Protein AF-A0A7R9JML2-F1 (afdb_monomer)

Nearest PDB structures (foldseek):
  7xge-assembly3_E  TM=3.127E-01  e=5.935E+00  synthetic construct

Sequence (160 aa):
MSLSDISKFLTTHNGRDKFVRTLCYSTRLISTLISSERYADSLNNISSELSSVRTTLRLFDDIPMLNYTLTYGFGKQEEDKVVRLLNVLMNAIDQTYYPIEHIAWAADHKLLTLDSNPWWVATSWCWVISLYLGLIKYVRTLAILQRHKSCLNVVDCDIR

InterPro domains:
  IPR008733 Peroxisomal biogenesis factor 11 [PF05648] (4-152)
  IPR026510 Peroxisomal membrane protein 11C, metazoa [PTHR20990] (2-151)

Solvent-accessible surface area (backbone atoms only — not comparable to full-atom values): 8539 Å² total; per-residue (Å²): 135,54,72,66,54,53,50,62,36,56,71,34,70,73,37,38,53,52,48,45,50,51,50,21,54,50,32,41,51,50,22,73,71,47,88,52,61,75,59,18,53,52,27,40,52,51,18,50,53,39,48,52,53,52,55,61,57,49,71,67,43,56,64,60,48,52,52,48,46,63,73,47,54,85,30,85,88,47,88,50,69,64,52,23,51,46,50,48,51,41,46,54,46,51,67,50,29,56,58,39,42,50,52,18,52,34,17,70,72,62,77,37,102,50,79,27,64,68,31,48,53,49,32,51,50,44,52,53,51,44,50,53,48,50,50,53,40,52,54,51,53,50,54,50,54,51,51,52,52,53,52,54,55,49,54,61,60,76,76,107

Organism: Timema californicum (NCBI:txid61474)

Structure (mmCIF, N/CA/C/O backbone):
data_AF-A0A7R9JML2-F1
#
_entry.id   AF-A0A7R9JML2-F1
#
loop_
_atom_site.group_PDB
_atom_site.id
_atom_site.type_symbol
_atom_site.label_atom_id
_atom_site.label_alt_id
_atom_site.label_comp_id
_atom_site.label_asym_id
_atom_site.label_entity_id
_atom_site.label_seq_id
_atom_site.pdbx_PDB_ins_code
_atom_site.Cartn_x
_atom_site.Cartn_y
_atom_site.Cartn_z
_atom_site.occupancy
_atom_site.B_iso_or_equiv
_atom_site.auth_seq_id
_atom_site.auth_comp_id
_atom_site.auth_asym_id
_atom_site.auth_atom_id
_atom_site.pdbx_PDB_model_num
ATOM 1 N N . MET A 1 1 ? 18.515 6.172 18.191 1.00 68.50 1 MET A N 1
ATOM 2 C CA . MET A 1 1 ? 17.458 7.069 17.683 1.00 68.50 1 MET A CA 1
ATOM 3 C C . MET A 1 1 ? 17.086 8.004 18.814 1.00 68.50 1 MET A C 1
ATOM 5 O O . MET A 1 1 ? 16.694 7.519 19.868 1.00 68.50 1 MET A O 1
ATOM 9 N N . SER A 1 2 ? 17.346 9.298 18.661 1.00 90.69 2 SER A N 1
ATOM 10 C CA . SER A 1 2 ? 17.104 10.286 19.716 1.00 90.69 2 SER A CA 1
ATOM 11 C C . SER A 1 2 ? 15.642 10.756 19.716 1.00 90.69 2 SER A C 1
ATOM 13 O O . SER A 1 2 ? 14.916 10.562 18.738 1.00 90.69 2 SER A O 1
ATOM 15 N N . LEU A 1 3 ? 15.189 11.384 20.806 1.00 89.81 3 LEU A N 1
ATOM 16 C CA . LEU A 1 3 ? 13.830 11.936 20.904 1.00 89.81 3 LEU A CA 1
ATOM 17 C C . LEU A 1 3 ? 13.545 12.970 19.798 1.00 89.81 3 LEU A C 1
ATOM 19 O O . LEU A 1 3 ? 12.436 13.033 19.268 1.00 89.81 3 LEU A O 1
ATOM 23 N N . SER A 1 4 ? 14.556 13.753 19.415 1.00 91.50 4 SER A N 1
ATOM 24 C CA . SER A 1 4 ? 14.441 14.729 18.332 1.00 91.50 4 SER A CA 1
ATOM 25 C C . SER A 1 4 ? 14.273 14.057 16.966 1.00 91.50 4 SER A C 1
ATOM 27 O O . SER A 1 4 ? 13.515 14.566 16.141 1.00 91.50 4 SER A O 1
ATOM 29 N N . ASP A 1 5 ? 14.891 12.895 16.741 1.00 90.94 5 ASP A N 1
ATOM 30 C CA . ASP A 1 5 ? 14.707 12.115 15.511 1.00 90.94 5 ASP A CA 1
ATOM 31 C C . ASP A 1 5 ? 13.285 11.551 15.409 1.00 90.94 5 ASP A C 1
ATOM 33 O O . ASP A 1 5 ? 12.668 11.623 14.348 1.00 90.94 5 ASP A O 1
ATOM 37 N N . ILE A 1 6 ? 12.736 11.039 16.518 1.00 89.69 6 ILE A N 1
ATOM 38 C CA . ILE A 1 6 ? 11.348 10.546 16.578 1.00 89.69 6 ILE A CA 1
ATOM 39 C C . ILE A 1 6 ? 10.370 11.686 16.294 1.00 89.69 6 ILE A C 1
ATOM 41 O O . ILE A 1 6 ? 9.453 11.525 15.491 1.00 89.69 6 ILE A O 1
ATOM 45 N N . SER A 1 7 ? 10.585 12.847 16.917 1.00 92.81 7 SER A N 1
ATOM 46 C CA . SER A 1 7 ? 9.757 14.032 16.693 1.00 92.81 7 SER A CA 1
ATOM 47 C C . SER A 1 7 ? 9.781 14.462 15.222 1.00 92.81 7 SER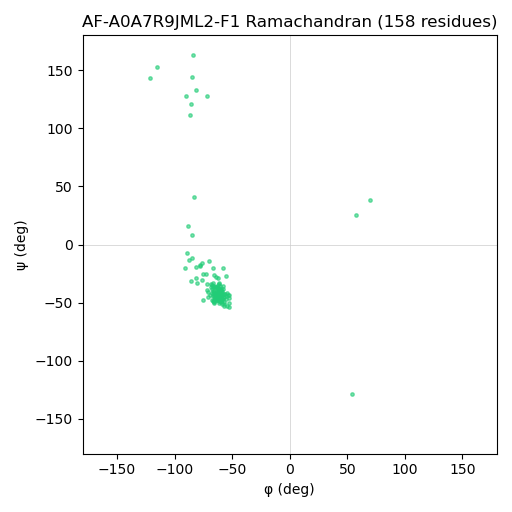 A C 1
ATOM 49 O O . SER A 1 7 ? 8.727 14.573 14.598 1.00 92.81 7 SER A O 1
ATOM 51 N N . LYS A 1 8 ? 10.973 14.585 14.618 1.00 92.81 8 LYS A N 1
ATOM 52 C CA . LYS A 1 8 ? 11.130 14.893 13.183 1.00 92.81 8 LYS A CA 1
ATOM 53 C C . LYS A 1 8 ? 10.498 13.842 12.273 1.00 92.81 8 LYS A C 1
ATOM 55 O O . LYS A 1 8 ? 9.982 14.176 11.215 1.00 92.81 8 LYS A O 1
ATOM 60 N N . PHE A 1 9 ? 10.540 12.570 12.649 1.00 91.62 9 PHE A N 1
ATOM 61 C CA . PHE A 1 9 ? 9.889 11.517 11.878 1.00 91.62 9 PHE A CA 1
ATOM 62 C C . PHE A 1 9 ? 8.364 11.669 11.927 1.00 91.62 9 PHE A C 1
ATOM 64 O O . PHE A 1 9 ? 7.709 11.674 10.884 1.00 91.62 9 PHE A O 1
ATOM 71 N N . LEU A 1 10 ? 7.805 11.872 13.122 1.00 91.06 10 LEU A N 1
ATOM 72 C CA . LEU A 1 10 ? 6.368 12.040 13.345 1.00 91.06 10 LEU A CA 1
ATOM 73 C C . LEU A 1 10 ? 5.803 13.359 12.807 1.00 91.06 10 LEU A C 1
ATOM 75 O O . LEU A 1 10 ? 4.586 13.482 12.697 1.00 91.06 10 LEU A O 1
ATOM 79 N N . THR A 1 11 ? 6.620 14.352 12.456 1.00 92.00 11 THR A N 1
ATOM 80 C CA . THR A 1 11 ? 6.125 15.541 11.742 1.00 92.00 11 THR A CA 1
ATOM 81 C C . THR A 1 11 ? 5.891 15.280 10.255 1.00 92.00 11 THR A C 1
ATOM 83 O O . THR A 1 11 ? 5.134 16.019 9.631 1.00 92.00 11 THR A O 1
ATOM 86 N N . THR A 1 12 ? 6.463 14.216 9.685 1.00 91.06 12 THR A N 1
ATOM 87 C CA . THR A 1 12 ? 6.236 13.849 8.279 1.00 91.06 12 THR A CA 1
ATOM 88 C C . THR A 1 12 ? 4.970 13.011 8.103 1.00 91.06 12 THR A C 1
ATOM 90 O O . THR A 1 12 ? 4.676 12.143 8.927 1.00 91.06 12 THR A O 1
ATOM 93 N N . HIS A 1 13 ? 4.247 13.212 6.994 1.00 87.50 13 HIS A N 1
ATOM 94 C CA . HIS A 1 13 ? 3.074 12.399 6.643 1.00 87.50 13 HIS A CA 1
ATOM 95 C C . HIS A 1 13 ? 3.414 10.900 6.609 1.00 87.50 13 HIS A C 1
ATOM 97 O O . HIS A 1 13 ? 2.833 10.099 7.338 1.00 87.50 13 HIS A O 1
ATOM 103 N N . ASN A 1 14 ? 4.457 10.544 5.853 1.00 85.62 14 ASN A N 1
ATOM 104 C CA . ASN A 1 14 ? 4.932 9.165 5.736 1.00 85.62 14 ASN A CA 1
ATOM 105 C C . ASN A 1 14 ? 5.391 8.573 7.073 1.00 85.62 14 ASN A C 1
ATOM 107 O O . ASN A 1 14 ? 5.268 7.367 7.289 1.00 85.62 14 ASN A O 1
ATOM 111 N N . GLY A 1 15 ? 5.952 9.392 7.964 1.00 90.31 15 GLY A N 1
ATOM 112 C CA . GLY A 1 15 ? 6.363 8.933 9.283 1.00 90.31 15 GLY A CA 1
ATOM 113 C C . GLY A 1 15 ? 5.172 8.598 10.172 1.00 90.31 15 GLY A C 1
ATOM 114 O O . GLY A 1 15 ? 5.157 7.533 10.791 1.00 90.31 15 GLY A O 1
ATOM 115 N N . ARG A 1 16 ? 4.135 9.445 10.168 1.00 91.69 16 ARG A N 1
ATOM 116 C CA . ARG A 1 16 ? 2.870 9.175 10.870 1.00 91.69 16 ARG A CA 1
ATOM 117 C C . ARG A 1 16 ? 2.193 7.917 10.347 1.00 91.69 16 ARG A C 1
ATOM 119 O O . ARG A 1 16 ? 1.853 7.061 11.158 1.00 91.69 16 ARG A O 1
ATOM 126 N N . ASP A 1 17 ? 2.064 7.761 9.028 1.00 90.12 17 ASP A N 1
ATOM 127 C CA . ASP A 1 17 ? 1.449 6.561 8.445 1.00 90.12 17 ASP A CA 1
ATOM 128 C C . ASP A 1 17 ? 2.180 5.283 8.887 1.00 90.12 17 ASP A C 1
ATOM 130 O O . ASP A 1 17 ? 1.563 4.349 9.407 1.00 90.12 17 ASP A O 1
ATOM 134 N N . LYS A 1 18 ? 3.516 5.265 8.774 1.00 92.00 18 LYS A N 1
ATOM 135 C CA . LYS A 1 18 ? 4.344 4.127 9.205 1.00 92.00 18 LYS A CA 1
ATOM 136 C C . LYS A 1 18 ? 4.210 3.846 10.700 1.00 92.00 18 LYS A C 1
ATOM 138 O O . LYS A 1 18 ? 4.184 2.678 11.095 1.00 92.00 18 LYS A O 1
ATOM 143 N N . PHE A 1 19 ? 4.122 4.885 11.526 1.00 93.12 19 PHE A N 1
ATOM 144 C CA . PHE A 1 19 ? 3.940 4.743 12.967 1.00 93.12 19 PHE A CA 1
ATOM 145 C C . PHE A 1 19 ? 2.574 4.131 13.302 1.00 93.12 19 PHE A C 1
ATOM 147 O O . PHE A 1 19 ? 2.514 3.107 13.982 1.00 93.12 19 PHE A O 1
ATOM 154 N N . VAL A 1 20 ? 1.492 4.675 12.736 1.00 94.19 20 VAL A N 1
ATOM 155 C CA . VAL A 1 20 ? 0.125 4.146 12.890 1.00 94.19 20 VAL A CA 1
ATOM 156 C C . VAL A 1 20 ? 0.047 2.698 12.404 1.00 94.19 20 VAL A C 1
ATOM 158 O O . VAL A 1 20 ? -0.521 1.848 13.086 1.00 94.19 20 VAL A O 1
ATOM 161 N N . ARG A 1 21 ? 0.681 2.375 11.269 1.00 93.31 21 ARG A N 1
ATOM 162 C CA . ARG A 1 21 ? 0.760 1.003 10.739 1.00 93.31 21 ARG A CA 1
ATOM 163 C C . ARG A 1 21 ? 1.419 0.041 11.716 1.00 93.31 21 ARG A C 1
ATOM 165 O O . ARG A 1 21 ? 0.931 -1.065 11.924 1.00 93.31 21 ARG A O 1
ATOM 172 N N . THR A 1 22 ? 2.536 0.467 12.296 1.00 94.75 22 THR A N 1
ATOM 173 C CA . THR A 1 22 ? 3.302 -0.345 13.242 1.00 94.75 22 THR A CA 1
ATOM 174 C C . THR A 1 22 ? 2.480 -0.605 14.497 1.00 94.75 22 THR A C 1
ATOM 176 O O . THR A 1 22 ? 2.417 -1.746 14.946 1.00 94.75 22 THR A O 1
ATOM 179 N N . LEU A 1 23 ? 1.782 0.409 15.015 1.00 94.69 23 LEU A N 1
ATOM 180 C CA . LEU A 1 23 ? 0.889 0.254 16.163 1.00 94.69 23 LEU A CA 1
ATOM 181 C C . LEU A 1 23 ? -0.304 -0.654 15.852 1.00 94.69 23 LEU A C 1
ATOM 183 O O . LEU A 1 23 ? -0.609 -1.535 16.651 1.00 94.69 23 LEU A O 1
ATOM 187 N N . CYS A 1 24 ? -0.941 -0.490 14.691 1.00 94.88 24 CYS A N 1
ATOM 188 C CA . CYS A 1 24 ? -2.075 -1.312 14.262 1.00 94.88 24 CYS A CA 1
ATOM 189 C C . CYS A 1 24 ? -1.703 -2.801 14.244 1.00 94.88 24 CYS A C 1
ATOM 191 O O . CYS A 1 24 ? -2.346 -3.614 14.906 1.00 94.88 24 CYS A O 1
ATOM 193 N N . TYR A 1 25 ? -0.611 -3.163 13.566 1.00 93.81 25 TYR A N 1
ATOM 194 C CA . TYR A 1 25 ? -0.193 -4.564 13.500 1.00 93.81 25 TYR A CA 1
ATOM 195 C C . TYR A 1 25 ? 0.380 -5.084 14.820 1.00 93.81 25 TYR A C 1
ATOM 197 O O . TYR A 1 25 ? 0.142 -6.240 15.155 1.00 93.81 25 TYR A O 1
ATOM 205 N N . SER A 1 26 ? 1.074 -4.248 15.601 1.00 95.12 26 SER A N 1
ATOM 206 C CA . SER A 1 26 ? 1.565 -4.641 16.931 1.00 95.12 26 SER A CA 1
ATOM 207 C C . SER A 1 26 ? 0.413 -4.954 17.882 1.00 95.12 26 SER A C 1
ATOM 209 O O . SER A 1 26 ? 0.412 -5.996 18.527 1.00 95.12 26 SER A O 1
ATOM 211 N N . THR A 1 27 ? -0.597 -4.084 17.948 1.00 94.19 27 THR A N 1
ATOM 212 C CA . THR A 1 27 ? -1.769 -4.278 18.818 1.00 94.19 27 THR A CA 1
ATOM 213 C C . THR A 1 27 ? -2.591 -5.488 18.392 1.00 94.19 27 THR A C 1
ATOM 215 O O . THR A 1 27 ? -2.952 -6.295 19.245 1.00 94.19 27 THR A O 1
ATOM 218 N N . ARG A 1 28 ? -2.790 -5.691 17.084 1.00 93.56 28 ARG A N 1
ATOM 219 C CA . ARG A 1 28 ? -3.461 -6.883 16.542 1.00 93.56 28 ARG A CA 1
ATOM 220 C C . ARG A 1 28 ? -2.704 -8.181 16.848 1.00 93.56 28 ARG A C 1
ATOM 222 O O . ARG A 1 28 ? -3.313 -9.186 17.210 1.00 93.56 28 ARG A O 1
ATOM 229 N N . LEU A 1 29 ? -1.373 -8.157 16.749 1.00 94.94 29 LEU A N 1
ATOM 230 C CA . LEU A 1 29 ? -0.529 -9.301 17.095 1.00 94.94 29 LEU A CA 1
ATOM 231 C C . LEU A 1 29 ? -0.607 -9.617 18.594 1.00 94.94 29 LEU A C 1
ATOM 233 O O . LEU A 1 29 ? -0.859 -10.760 18.960 1.00 94.94 29 LEU A O 1
ATOM 237 N N . ILE A 1 30 ? -0.441 -8.611 19.458 1.00 94.44 30 ILE A N 1
ATOM 238 C CA . ILE A 1 30 ? -0.498 -8.785 20.919 1.00 94.44 30 ILE A CA 1
ATOM 239 C C . ILE A 1 30 ? -1.887 -9.261 21.353 1.00 94.44 30 ILE A C 1
ATOM 241 O O . ILE A 1 30 ? -1.977 -10.143 22.202 1.00 94.44 30 ILE A O 1
ATOM 245 N N . SER A 1 31 ? -2.954 -8.734 20.743 1.00 93.38 31 SER A N 1
ATOM 246 C CA . SER A 1 31 ? -4.325 -9.189 20.990 1.00 93.38 31 SER A CA 1
ATOM 247 C C . SER A 1 31 ? -4.467 -10.700 20.791 1.00 93.38 31 SER A C 1
ATOM 249 O O . SER A 1 31 ? -5.036 -11.383 21.634 1.00 93.38 31 SER A O 1
ATOM 251 N N . THR A 1 32 ? -3.861 -11.231 19.727 1.00 91.94 32 THR A N 1
ATOM 252 C CA . THR A 1 32 ? -3.919 -12.664 19.397 1.00 91.94 32 THR A CA 1
ATOM 253 C C . THR A 1 32 ? -3.071 -13.528 20.343 1.00 91.94 32 THR A C 1
ATOM 255 O O . THR A 1 32 ? -3.342 -14.714 20.505 1.00 91.94 32 THR A O 1
ATOM 258 N N . LEU A 1 33 ? -2.031 -12.961 20.964 1.00 93.88 33 LEU A N 1
ATOM 259 C CA . LEU A 1 33 ? -1.107 -13.685 21.849 1.00 93.88 33 LEU A CA 1
ATOM 260 C C . LEU A 1 33 ? -1.529 -13.666 23.327 1.00 93.88 33 LEU A C 1
ATOM 262 O O . LEU A 1 33 ? -1.051 -14.483 24.113 1.00 93.88 33 LEU A O 1
ATOM 266 N N . ILE A 1 34 ? -2.382 -12.724 23.727 1.00 93.94 34 ILE A N 1
ATOM 267 C CA . ILE A 1 34 ? -2.835 -12.571 25.109 1.00 93.94 34 ILE A CA 1
ATOM 268 C C . ILE A 1 34 ? -3.962 -13.563 25.419 1.00 93.94 34 ILE A C 1
ATOM 270 O O . ILE A 1 34 ? -4.946 -13.652 24.697 1.00 93.94 34 ILE A O 1
ATOM 274 N N . SER A 1 35 ? -3.860 -14.261 26.553 1.00 88.38 35 SER A N 1
ATOM 275 C CA . SER A 1 35 ? -4.887 -15.217 27.000 1.00 88.38 35 SER A CA 1
ATOM 276 C C . SER A 1 35 ? -6.118 -14.565 27.636 1.00 88.38 35 SER A C 1
ATOM 278 O O . SER A 1 35 ? -7.149 -15.210 27.785 1.00 88.38 35 SER A O 1
ATOM 280 N N . SER A 1 36 ? -6.020 -13.306 28.066 1.00 91.69 36 SER A N 1
ATOM 281 C CA . SER A 1 36 ? -7.131 -12.604 28.706 1.00 91.69 36 SER A CA 1
ATOM 282 C C . SER A 1 36 ? -8.038 -11.937 27.670 1.00 91.69 36 SER A C 1
ATOM 284 O O . SER A 1 36 ? -7.644 -10.928 27.078 1.00 91.69 36 SER A O 1
ATOM 286 N N . GLU A 1 37 ? -9.261 -12.447 27.521 1.00 89.38 37 GLU A N 1
ATOM 287 C CA . GLU A 1 37 ? -10.244 -11.975 26.528 1.00 89.38 37 GLU A CA 1
ATOM 288 C C . GLU A 1 37 ? -10.484 -10.461 26.595 1.00 89.38 37 GLU A C 1
ATOM 290 O O . GLU A 1 37 ? -10.367 -9.764 25.592 1.00 89.38 37 GLU A O 1
ATOM 295 N N . ARG A 1 38 ? -10.673 -9.901 27.798 1.00 90.56 38 ARG A N 1
ATOM 296 C CA . ARG A 1 38 ? -10.914 -8.457 27.982 1.00 90.56 38 ARG A CA 1
ATOM 297 C C . ARG A 1 38 ? -9.831 -7.567 27.355 1.00 90.56 38 ARG A C 1
ATOM 299 O O . ARG A 1 38 ? -10.138 -6.512 26.801 1.00 90.56 38 ARG A O 1
ATOM 306 N N . TYR A 1 39 ? -8.560 -7.941 27.500 1.00 90.00 39 TYR A N 1
ATOM 307 C CA . TYR A 1 39 ? -7.455 -7.156 26.943 1.00 90.00 39 TYR A CA 1
ATOM 308 C C . TYR A 1 39 ? -7.267 -7.435 25.451 1.00 90.00 39 TYR A C 1
ATOM 310 O O . TYR A 1 39 ? -6.931 -6.510 24.713 1.00 90.00 39 TYR A O 1
ATOM 318 N N . ALA A 1 40 ? -7.528 -8.668 25.006 1.00 92.81 40 ALA A N 1
ATOM 319 C CA . ALA A 1 40 ? -7.522 -9.022 23.592 1.00 92.81 40 ALA A CA 1
ATOM 320 C C . ALA A 1 40 ? -8.560 -8.197 22.811 1.00 92.81 40 ALA A C 1
ATOM 322 O O . ALA A 1 40 ? -8.203 -7.560 21.817 1.00 92.81 40 ALA A O 1
ATOM 323 N N . ASP A 1 41 ? -9.792 -8.098 23.310 1.00 93.19 41 ASP A N 1
ATOM 324 C CA . ASP A 1 41 ? -10.864 -7.312 22.685 1.00 93.19 41 ASP A CA 1
ATOM 325 C C . ASP A 1 41 ? -10.527 -5.822 22.625 1.00 93.19 41 ASP A C 1
ATOM 327 O O . ASP A 1 41 ? -10.671 -5.181 21.585 1.00 93.19 41 ASP A O 1
ATOM 331 N N . SER A 1 42 ? -10.001 -5.266 23.721 1.00 93.88 42 SER A N 1
ATOM 332 C CA . SER A 1 42 ? -9.572 -3.864 23.764 1.00 93.88 42 SER A CA 1
ATOM 333 C C . SER A 1 42 ? -8.482 -3.565 22.726 1.00 93.88 42 SER A C 1
ATOM 335 O O . SER A 1 42 ? -8.569 -2.586 21.984 1.00 93.88 42 SER A O 1
ATOM 337 N N . LEU A 1 43 ? -7.476 -4.438 22.613 1.00 93.88 43 LEU A N 1
ATOM 338 C CA . LEU A 1 43 ? -6.409 -4.301 21.620 1.00 93.88 43 LEU A CA 1
ATOM 339 C C . LEU A 1 43 ? -6.913 -4.490 20.184 1.00 93.88 43 LEU A C 1
ATOM 341 O O . LEU A 1 43 ? -6.438 -3.795 19.285 1.00 93.88 43 LEU A O 1
ATOM 345 N N . ASN A 1 44 ? -7.885 -5.378 19.964 1.00 93.56 44 ASN A N 1
ATOM 346 C CA . ASN A 1 44 ? -8.529 -5.539 18.662 1.00 93.56 44 ASN A CA 1
ATOM 347 C C . ASN A 1 44 ? -9.286 -4.273 18.260 1.00 93.56 44 ASN A C 1
ATOM 349 O O . ASN A 1 44 ? -9.094 -3.798 17.140 1.00 93.56 44 ASN A O 1
ATOM 353 N N . ASN A 1 45 ? -10.050 -3.674 19.177 1.00 94.38 45 ASN A N 1
ATOM 354 C CA . ASN A 1 45 ? -10.734 -2.403 18.939 1.00 94.38 45 ASN A CA 1
ATOM 355 C C . ASN A 1 45 ? -9.735 -1.297 18.581 1.00 94.38 45 ASN A C 1
ATOM 357 O O . ASN A 1 45 ? -9.904 -0.625 17.568 1.00 94.38 45 ASN A O 1
ATOM 361 N N . ILE A 1 46 ? -8.636 -1.172 19.337 1.00 94.25 46 ILE A N 1
ATOM 362 C CA . ILE A 1 46 ? -7.557 -0.223 19.015 1.00 94.25 46 ILE A CA 1
ATOM 363 C C . ILE A 1 46 ? -6.998 -0.489 17.611 1.00 94.25 46 ILE A C 1
ATOM 365 O O . ILE A 1 46 ? -6.815 0.445 16.832 1.00 94.25 46 ILE A O 1
ATOM 369 N N . SER A 1 47 ? -6.736 -1.751 17.263 1.00 94.06 47 SER A N 1
ATOM 370 C CA . SER A 1 47 ? -6.198 -2.097 15.946 1.00 94.06 47 SER A CA 1
ATOM 371 C C . SER A 1 47 ? -7.165 -1.752 14.806 1.00 94.06 47 SER A C 1
ATOM 373 O O . SER A 1 47 ? -6.716 -1.278 13.760 1.00 94.06 47 SER A O 1
ATOM 375 N N . SER A 1 48 ? -8.473 -1.925 15.030 1.00 92.69 48 SER A N 1
ATOM 376 C CA . SER A 1 48 ? -9.539 -1.574 14.089 1.00 92.69 48 SER A CA 1
ATOM 377 C C . SER A 1 48 ? -9.608 -0.064 13.877 1.00 92.69 48 SER A C 1
ATOM 379 O O . SER A 1 48 ? -9.540 0.392 12.7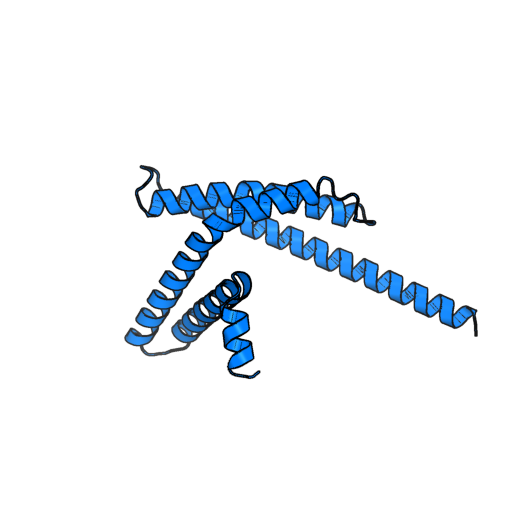39 1.00 92.69 48 SER A O 1
ATOM 381 N N . GLU A 1 49 ? -9.616 0.723 14.955 1.00 94.50 49 GLU A N 1
ATOM 382 C CA . GLU A 1 49 ? -9.610 2.190 14.876 1.00 94.50 49 GLU A CA 1
ATOM 383 C C . GLU A 1 49 ? -8.366 2.721 14.154 1.00 94.50 49 GLU A C 1
ATOM 385 O O . GLU A 1 49 ? -8.460 3.564 13.262 1.00 94.50 49 GLU A O 1
ATOM 390 N N . LEU A 1 50 ? -7.183 2.180 14.466 1.00 94.31 50 LEU A N 1
ATOM 391 C CA . LEU A 1 50 ? -5.949 2.543 13.764 1.00 94.31 50 LEU A CA 1
ATOM 392 C C . LEU A 1 50 ? -6.008 2.175 12.275 1.00 94.31 50 LEU A C 1
ATOM 394 O O . LEU A 1 50 ? -5.456 2.898 11.444 1.00 94.31 50 LEU A O 1
ATOM 398 N N . SER A 1 51 ? -6.670 1.071 11.920 1.00 91.62 51 SER A N 1
ATOM 399 C CA . SER A 1 51 ? -6.903 0.695 10.524 1.00 91.62 51 SER A CA 1
ATOM 400 C C . SER A 1 51 ? -7.830 1.693 9.823 1.00 91.62 51 SER A C 1
ATOM 402 O O . SER A 1 51 ? -7.500 2.154 8.729 1.00 91.62 51 SER A O 1
ATOM 404 N N . SER A 1 52 ? -8.925 2.103 10.470 1.00 90.69 52 SER A N 1
ATOM 405 C CA . SER A 1 52 ? -9.850 3.124 9.958 1.00 90.69 52 SER A CA 1
ATOM 406 C C . SER A 1 52 ? -9.157 4.468 9.737 1.00 90.69 52 SER A C 1
ATOM 408 O O . SER A 1 52 ? -9.290 5.058 8.666 1.00 90.69 52 SER A O 1
ATOM 410 N N . VAL A 1 53 ? -8.325 4.912 10.688 1.00 92.50 53 VAL A N 1
ATOM 411 C CA . VAL A 1 53 ? -7.498 6.124 10.536 1.00 92.50 53 VAL A CA 1
ATOM 412 C C . VAL A 1 53 ? -6.619 6.038 9.289 1.00 92.50 53 VAL A C 1
ATOM 414 O O . VAL A 1 53 ? -6.523 7.005 8.538 1.00 92.50 53 VAL A O 1
ATOM 417 N N . ARG A 1 54 ? -5.999 4.881 9.024 1.00 91.38 54 ARG A N 1
ATOM 418 C CA . ARG A 1 54 ? -5.175 4.690 7.820 1.00 91.38 54 ARG A CA 1
ATOM 419 C C . ARG A 1 54 ? -5.983 4.779 6.533 1.00 91.38 54 ARG A C 1
ATOM 421 O O . ARG A 1 54 ? -5.432 5.221 5.533 1.00 91.38 54 ARG A O 1
ATOM 428 N N . THR A 1 55 ? -7.221 4.295 6.519 1.00 90.31 55 THR A N 1
ATOM 429 C CA . THR A 1 55 ? -8.104 4.429 5.349 1.00 90.31 55 THR A CA 1
ATOM 430 C C . THR A 1 55 ? -8.451 5.896 5.122 1.00 90.31 55 THR A C 1
ATOM 432 O O . THR A 1 55 ? -8.313 6.391 4.012 1.00 90.31 55 THR A O 1
ATOM 435 N N . THR A 1 56 ? -8.784 6.632 6.183 1.00 90.88 56 THR A N 1
ATOM 436 C CA . THR A 1 56 ? -9.061 8.070 6.078 1.00 90.88 56 THR A CA 1
ATOM 437 C C . THR A 1 56 ? -7.835 8.866 5.617 1.00 90.88 56 THR A C 1
ATOM 439 O O . THR A 1 56 ? -7.975 9.808 4.849 1.00 90.88 56 THR A O 1
ATOM 442 N N . LEU A 1 57 ? -6.621 8.498 6.041 1.00 89.44 57 LEU A N 1
ATOM 443 C CA . LEU A 1 57 ? -5.395 9.141 5.550 1.00 89.44 57 LEU A CA 1
ATOM 444 C C . LEU A 1 57 ? -5.159 8.885 4.053 1.00 89.44 57 LEU A C 1
ATOM 446 O O . LEU A 1 57 ? -4.711 9.789 3.353 1.00 89.44 57 LEU A O 1
ATOM 450 N N . ARG A 1 58 ? -5.515 7.697 3.550 1.00 88.69 58 ARG A N 1
ATOM 451 C CA . ARG A 1 58 ? -5.381 7.339 2.129 1.00 88.69 58 ARG A CA 1
ATOM 452 C C . ARG A 1 58 ? -6.294 8.136 1.196 1.00 88.69 58 ARG A C 1
ATOM 454 O O . ARG A 1 58 ? -5.934 8.305 0.037 1.00 88.69 58 ARG A O 1
ATOM 461 N N . LEU A 1 59 ? -7.371 8.744 1.710 1.00 87.06 59 LEU A N 1
ATOM 462 C CA . LEU A 1 59 ? -8.173 9.732 0.965 1.00 87.06 59 LEU A CA 1
ATOM 463 C C . LEU A 1 59 ? -7.330 10.902 0.440 1.00 87.06 59 LEU A C 1
ATOM 465 O O . LEU A 1 59 ? -7.681 11.535 -0.550 1.00 87.06 59 LEU A O 1
ATOM 469 N N . PHE A 1 60 ? -6.215 11.214 1.101 1.00 88.25 60 PHE A N 1
ATOM 470 C CA . PHE A 1 60 ? -5.323 12.291 0.681 1.00 88.25 60 PHE A CA 1
ATOM 471 C C . PHE A 1 60 ? -4.236 11.825 -0.298 1.00 88.25 60 PHE A C 1
ATOM 473 O O . PHE A 1 60 ? -3.528 12.667 -0.857 1.00 88.25 60 PHE A O 1
ATOM 480 N N . ASP A 1 61 ? -4.111 10.517 -0.536 1.00 87.94 61 ASP A N 1
ATOM 481 C CA . ASP A 1 61 ? -3.079 9.938 -1.396 1.00 87.94 61 ASP A CA 1
ATOM 482 C C . ASP A 1 61 ? -3.474 9.932 -2.888 1.00 87.94 61 ASP A C 1
ATOM 484 O O . ASP A 1 61 ? -2.590 9.778 -3.731 1.00 87.94 61 ASP A O 1
ATOM 488 N N . ASP A 1 62 ? -4.741 10.203 -3.247 1.00 87.69 62 ASP A N 1
ATOM 489 C CA . ASP A 1 62 ? -5.223 10.265 -4.644 1.00 87.69 62 ASP A CA 1
ATOM 490 C C . ASP A 1 62 ? -4.393 11.205 -5.527 1.00 87.69 62 ASP A C 1
ATOM 492 O O . ASP A 1 62 ? -3.923 10.831 -6.602 1.00 87.69 62 ASP A O 1
ATOM 496 N N . ILE A 1 63 ? -4.228 12.457 -5.084 1.00 88.81 63 ILE A N 1
ATOM 497 C CA . ILE A 1 63 ? -3.527 13.497 -5.848 1.00 88.81 63 ILE A CA 1
ATOM 498 C C . ILE A 1 63 ? -2.036 13.150 -5.980 1.00 88.81 63 ILE A C 1
ATOM 500 O O . ILE A 1 63 ? -1.519 13.190 -7.102 1.00 88.81 63 ILE A O 1
ATOM 504 N N . PRO A 1 64 ? -1.324 12.781 -4.893 1.00 89.62 64 PRO A N 1
ATOM 505 C CA . PRO A 1 64 ? 0.024 12.237 -4.994 1.00 89.62 64 PRO A CA 1
ATOM 506 C C . PRO A 1 64 ? 0.143 11.052 -5.960 1.00 89.62 64 PRO A C 1
ATOM 508 O O . PRO A 1 64 ? 1.086 11.028 -6.754 1.00 89.62 64 PRO A O 1
ATOM 511 N N . MET A 1 65 ? -0.798 10.103 -5.933 1.00 90.12 65 MET A N 1
ATOM 512 C CA . MET A 1 65 ? -0.792 8.936 -6.821 1.00 90.12 65 MET A CA 1
ATOM 513 C C . MET A 1 65 ? -0.971 9.356 -8.282 1.00 90.12 65 MET A C 1
ATOM 515 O O . MET A 1 65 ? -0.194 8.961 -9.154 1.00 90.12 65 MET A O 1
ATOM 519 N N . LEU A 1 66 ? -1.940 10.226 -8.561 1.00 90.81 66 LEU A N 1
ATOM 520 C CA . LEU A 1 66 ? -2.171 10.734 -9.908 1.00 90.81 66 LEU A CA 1
ATOM 521 C C . LEU A 1 66 ? -0.928 11.457 -10.437 1.00 90.81 66 LEU A C 1
ATOM 523 O O . LEU A 1 66 ? -0.474 11.185 -11.548 1.00 90.81 66 LEU A O 1
ATOM 527 N N . ASN A 1 67 ? -0.327 12.329 -9.625 1.00 92.44 67 ASN A N 1
ATOM 528 C CA . ASN A 1 67 ? 0.904 13.022 -9.991 1.00 92.44 67 ASN A CA 1
ATOM 529 C C . ASN A 1 67 ? 2.061 12.041 -10.248 1.00 92.44 67 ASN A C 1
ATOM 531 O O . ASN A 1 67 ? 2.808 12.206 -11.216 1.00 92.44 67 ASN A O 1
ATOM 535 N N . TYR A 1 68 ? 2.192 10.999 -9.423 1.00 90.50 68 TYR A N 1
ATOM 536 C CA . TYR A 1 68 ? 3.170 9.933 -9.629 1.00 90.50 68 TYR A CA 1
ATOM 537 C C . TYR A 1 68 ? 2.944 9.214 -10.963 1.00 90.50 68 TYR A C 1
ATOM 539 O O . TYR A 1 68 ? 3.877 9.089 -11.754 1.00 90.50 68 TYR A O 1
ATOM 547 N N . THR A 1 69 ? 1.708 8.813 -11.255 1.00 91.25 69 THR A N 1
ATOM 548 C CA . THR A 1 69 ? 1.350 8.108 -12.493 1.00 91.25 69 THR A CA 1
ATOM 549 C C . THR A 1 69 ? 1.597 8.964 -13.730 1.00 91.25 69 THR A C 1
ATOM 551 O O . THR A 1 69 ? 2.165 8.476 -14.707 1.00 91.25 69 THR A O 1
ATOM 554 N N . LEU A 1 70 ? 1.245 10.251 -13.687 1.00 90.88 70 LEU A N 1
ATOM 555 C CA . LEU A 1 70 ? 1.495 11.187 -14.786 1.00 90.88 70 LEU A CA 1
ATOM 556 C C . LEU A 1 70 ? 2.992 11.427 -15.009 1.00 90.88 70 LEU A C 1
ATOM 558 O O . LEU A 1 70 ? 3.446 11.438 -16.152 1.00 90.88 70 LEU A O 1
ATOM 562 N N . THR A 1 71 ? 3.762 11.568 -13.927 1.00 91.06 71 THR A N 1
ATOM 563 C CA . THR A 1 71 ? 5.222 11.740 -13.995 1.00 91.06 71 THR A CA 1
ATOM 564 C C . THR A 1 71 ? 5.904 10.477 -14.526 1.00 91.06 71 THR A C 1
ATOM 566 O O . THR A 1 71 ? 6.828 10.561 -15.332 1.00 91.06 71 THR A O 1
ATOM 569 N N . TYR A 1 72 ? 5.430 9.299 -14.113 1.00 90.38 72 TYR A N 1
ATOM 570 C CA . TYR A 1 72 ? 5.928 8.009 -14.588 1.00 90.38 72 TYR A CA 1
ATOM 571 C C . TYR A 1 72 ? 5.594 7.767 -16.070 1.00 90.38 72 TYR A C 1
ATOM 573 O O . TYR A 1 72 ? 6.399 7.208 -16.827 1.00 90.38 72 TYR A O 1
ATOM 581 N N . GLY A 1 73 ? 4.402 8.193 -16.500 1.00 90.12 73 GLY A N 1
ATOM 582 C CA . GLY A 1 73 ? 3.893 8.008 -17.853 1.00 90.12 73 GLY A CA 1
ATOM 583 C C . GLY A 1 73 ? 3.918 6.536 -18.274 1.00 90.12 73 GLY A C 1
ATOM 584 O O . GLY A 1 73 ? 3.466 5.652 -17.553 1.00 90.12 73 GLY A O 1
ATOM 585 N N . PHE A 1 74 ? 4.500 6.256 -19.442 1.00 86.69 74 PHE A N 1
ATOM 586 C CA . PHE A 1 74 ? 4.668 4.889 -19.957 1.00 86.69 74 PHE A CA 1
ATOM 587 C C . PHE A 1 74 ? 5.969 4.206 -19.494 1.00 86.69 74 PHE A C 1
ATOM 589 O O . PHE A 1 74 ? 6.402 3.230 -20.107 1.00 86.69 74 PHE A O 1
ATOM 596 N N . GLY A 1 75 ? 6.631 4.735 -18.457 1.00 85.56 75 GLY A N 1
ATOM 597 C CA . GLY A 1 75 ? 7.832 4.146 -17.862 1.00 85.56 75 GLY A CA 1
ATOM 598 C C . GLY A 1 75 ? 9.068 4.211 -18.761 1.00 85.56 75 GLY A C 1
ATOM 599 O O . GLY A 1 75 ? 9.865 3.278 -18.801 1.00 85.56 75 GLY A O 1
ATOM 600 N N . LYS A 1 76 ? 9.248 5.315 -19.501 1.00 83.25 76 LYS A N 1
ATOM 601 C CA . LYS A 1 76 ? 10.418 5.532 -20.383 1.00 83.25 76 LYS A CA 1
ATOM 602 C C . LYS A 1 76 ? 11.766 5.464 -19.648 1.00 83.25 76 LYS A C 1
ATOM 604 O O . LYS A 1 76 ? 12.784 5.263 -20.294 1.00 83.25 76 LYS A O 1
ATOM 609 N N . GLN A 1 77 ? 11.748 5.635 -18.330 1.00 86.62 77 GLN A N 1
ATOM 610 C CA . GLN A 1 77 ? 12.909 5.557 -17.446 1.00 86.62 77 GLN A CA 1
ATOM 611 C C . GLN A 1 77 ? 13.386 4.124 -17.149 1.00 86.62 77 GLN A C 1
ATOM 613 O O . GLN A 1 77 ? 14.492 3.954 -16.653 1.00 86.62 77 GLN A O 1
ATOM 618 N N . GLU A 1 78 ? 12.573 3.099 -17.425 1.00 86.88 78 GLU A N 1
ATOM 619 C CA . GLU A 1 78 ? 12.946 1.703 -17.176 1.00 86.88 78 GLU A CA 1
ATOM 620 C C . GLU A 1 78 ? 13.637 1.093 -18.401 1.00 86.88 78 GLU A C 1
ATOM 622 O O . GLU A 1 78 ? 13.077 1.086 -19.503 1.00 86.88 78 GLU A O 1
ATOM 627 N N . GLU A 1 79 ? 14.818 0.507 -18.200 1.00 83.38 79 GLU A N 1
ATOM 628 C CA . GLU A 1 79 ? 15.547 -0.213 -19.253 1.00 83.38 79 GLU A CA 1
ATOM 629 C C . GLU A 1 79 ? 14.885 -1.560 -19.599 1.00 83.38 79 GLU A C 1
ATOM 631 O O . GLU A 1 79 ? 14.783 -1.942 -20.769 1.00 83.38 79 GLU A O 1
ATOM 636 N N . ASP A 1 80 ? 14.381 -2.283 -18.590 1.00 89.88 80 ASP A N 1
ATOM 637 C CA . ASP A 1 80 ? 13.727 -3.579 -18.781 1.00 89.88 80 ASP A CA 1
ATOM 638 C C . ASP A 1 80 ? 12.237 -3.411 -19.122 1.00 89.88 80 ASP A C 1
ATOM 640 O O . ASP A 1 80 ? 11.430 -2.876 -18.357 1.00 89.88 80 ASP A O 1
ATOM 644 N N . LYS A 1 81 ? 11.849 -3.929 -20.294 1.00 90.12 81 LYS A N 1
ATOM 645 C CA . LYS A 1 81 ? 10.476 -3.833 -20.815 1.00 90.12 81 LYS A CA 1
ATOM 646 C C . LYS A 1 81 ? 9.441 -4.539 -19.930 1.00 90.12 81 LYS A C 1
ATOM 648 O O . LYS A 1 81 ? 8.283 -4.125 -19.938 1.00 90.12 81 LYS A O 1
ATOM 653 N N . VAL A 1 82 ? 9.829 -5.589 -19.199 1.00 90.62 82 VAL A N 1
ATOM 654 C CA . VAL A 1 82 ? 8.926 -6.342 -18.313 1.00 90.62 82 VAL A CA 1
ATOM 655 C C . VAL A 1 82 ? 8.659 -5.532 -17.051 1.00 90.62 82 VAL A C 1
ATOM 657 O O . VAL A 1 82 ? 7.501 -5.333 -16.700 1.00 90.62 82 VAL A O 1
ATOM 660 N N . VAL A 1 83 ? 9.703 -4.995 -16.415 1.00 91.50 83 VAL A N 1
ATOM 661 C CA . VAL A 1 83 ? 9.579 -4.089 -15.260 1.00 91.50 83 VAL A CA 1
ATOM 66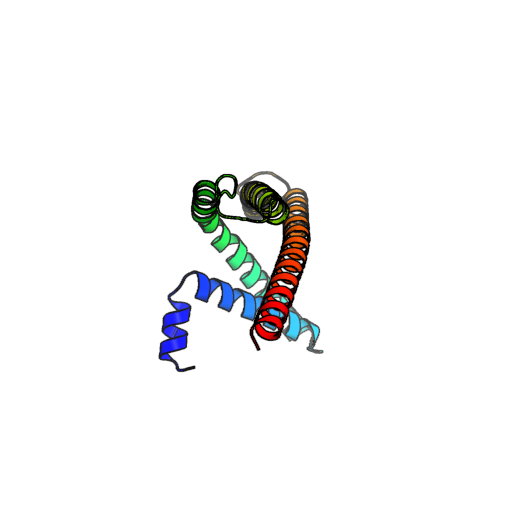2 C C . VAL A 1 83 ? 8.727 -2.873 -15.618 1.00 91.50 83 VAL A C 1
ATOM 664 O O . VAL A 1 83 ? 7.822 -2.512 -14.866 1.00 91.50 83 VAL A O 1
ATOM 667 N N . ARG A 1 84 ? 8.944 -2.302 -16.808 1.00 93.12 84 ARG A N 1
ATOM 668 C CA . ARG A 1 84 ? 8.132 -1.203 -17.337 1.00 93.12 84 ARG A CA 1
ATOM 669 C C . ARG A 1 84 ? 6.650 -1.553 -17.430 1.00 93.12 84 ARG A C 1
ATOM 671 O O . ARG A 1 84 ? 5.816 -0.803 -16.935 1.00 93.12 84 ARG A O 1
ATOM 678 N N . LEU A 1 85 ? 6.322 -2.686 -18.055 1.00 92.75 85 LEU A N 1
ATOM 679 C CA . LEU A 1 85 ? 4.937 -3.142 -18.185 1.00 92.75 85 LEU A CA 1
ATOM 680 C C . LEU A 1 85 ? 4.300 -3.378 -16.810 1.00 92.75 85 LEU A C 1
ATOM 682 O O . LEU A 1 85 ? 3.180 -2.934 -16.579 1.00 92.75 85 LEU A O 1
ATOM 686 N N . LEU A 1 86 ? 5.023 -4.028 -15.893 1.00 92.44 86 LEU A N 1
ATOM 687 C CA . LEU A 1 86 ? 4.543 -4.296 -14.538 1.00 92.44 86 LEU A CA 1
ATOM 688 C C . LEU A 1 86 ? 4.226 -3.002 -13.784 1.00 92.44 86 LEU A C 1
ATOM 690 O O . LEU A 1 86 ? 3.166 -2.912 -13.181 1.00 92.44 86 LEU A O 1
ATOM 694 N N . ASN A 1 87 ? 5.087 -1.986 -13.857 1.00 92.25 87 ASN A N 1
ATOM 695 C CA . ASN A 1 87 ? 4.825 -0.699 -13.210 1.00 92.25 87 ASN A CA 1
ATOM 696 C C . ASN A 1 87 ? 3.629 0.039 -13.827 1.00 92.25 87 ASN A C 1
ATOM 698 O O . ASN A 1 87 ? 2.823 0.593 -13.090 1.00 92.25 87 ASN A O 1
ATOM 702 N N . VAL A 1 88 ? 3.470 0.023 -15.156 1.00 93.25 88 VAL A N 1
ATOM 703 C CA . VAL A 1 88 ? 2.290 0.630 -15.802 1.00 93.25 88 VAL A CA 1
ATOM 704 C C . VAL A 1 88 ? 1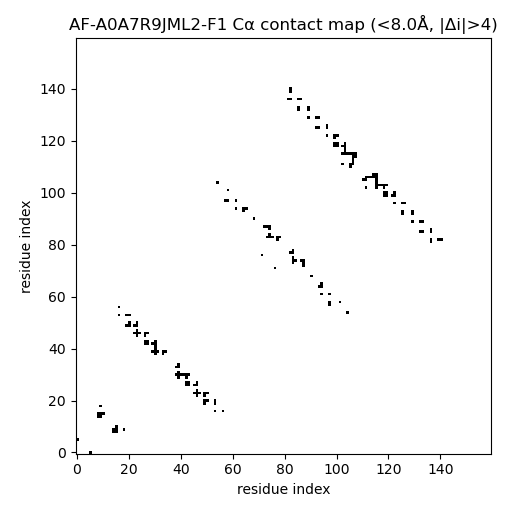.002 -0.070 -15.354 1.00 93.25 88 VAL A C 1
ATOM 706 O O . VAL A 1 88 ? 0.018 0.601 -15.052 1.00 93.25 88 VAL A O 1
ATOM 709 N N . LEU A 1 89 ? 1.011 -1.405 -15.263 1.00 92.88 89 LEU A N 1
ATOM 710 C CA . LEU A 1 89 ? -0.128 -2.177 -14.758 1.00 92.88 89 LEU A CA 1
ATOM 711 C C . LEU A 1 89 ? -0.417 -1.877 -13.284 1.00 92.88 89 LEU A C 1
ATOM 713 O O . LEU A 1 89 ? -1.574 -1.676 -12.931 1.00 92.88 89 LEU A O 1
ATOM 717 N N . MET A 1 90 ? 0.617 -1.810 -12.442 1.00 92.38 90 MET A N 1
ATOM 718 C CA . MET A 1 90 ? 0.473 -1.442 -11.030 1.00 92.38 90 MET A CA 1
ATOM 719 C C . MET A 1 90 ? -0.137 -0.045 -10.884 1.00 92.38 90 MET A C 1
ATOM 721 O O . MET A 1 90 ? -1.132 0.093 -10.188 1.00 92.38 90 MET A O 1
ATOM 725 N N . ASN A 1 91 ? 0.368 0.958 -11.608 1.00 92.75 91 ASN A N 1
ATOM 726 C CA . ASN A 1 91 ? -0.179 2.318 -11.566 1.00 92.75 91 ASN A CA 1
ATOM 727 C C . ASN A 1 91 ? -1.649 2.361 -12.008 1.00 92.75 91 ASN A C 1
ATOM 729 O O . ASN A 1 91 ? -2.451 3.084 -11.422 1.00 92.75 91 ASN A O 1
ATOM 733 N N . ALA A 1 92 ? -2.018 1.581 -13.030 1.00 92.00 92 ALA A N 1
ATOM 734 C CA . ALA A 1 92 ? -3.404 1.483 -13.478 1.00 92.00 92 ALA A CA 1
ATOM 735 C C . ALA A 1 92 ? -4.308 0.866 -12.399 1.00 92.00 92 ALA A C 1
ATOM 737 O O . ALA A 1 92 ? -5.392 1.387 -12.141 1.00 92.00 92 ALA A O 1
ATOM 738 N N . ILE A 1 93 ? -3.855 -0.208 -11.743 1.00 93.12 93 ILE A N 1
ATOM 739 C CA . ILE A 1 93 ? -4.591 -0.831 -10.637 1.00 93.12 93 ILE A CA 1
ATOM 740 C C . ILE A 1 93 ? -4.709 0.144 -9.474 1.00 93.12 93 ILE A C 1
ATOM 742 O O . ILE A 1 93 ? -5.817 0.356 -8.991 1.00 93.12 93 ILE A O 1
ATOM 746 N N . ASP A 1 94 ? -3.616 0.787 -9.076 1.00 89.94 94 ASP A N 1
ATOM 747 C CA . ASP A 1 94 ? -3.603 1.734 -7.967 1.00 89.94 94 ASP A CA 1
ATOM 748 C C . ASP A 1 94 ? -4.563 2.906 -8.249 1.00 89.94 94 ASP A C 1
ATOM 750 O O . ASP A 1 94 ? -5.357 3.270 -7.386 1.00 89.94 94 ASP A O 1
ATOM 754 N N . GLN A 1 95 ? -4.620 3.417 -9.485 1.00 90.12 95 GLN A N 1
ATOM 755 C CA . GLN A 1 95 ? -5.551 4.491 -9.866 1.00 90.12 95 GLN A CA 1
ATOM 756 C C . GLN A 1 95 ? -7.027 4.075 -9.765 1.00 90.12 95 GLN A C 1
ATOM 758 O O . GLN A 1 95 ? -7.884 4.930 -9.548 1.00 90.12 95 GLN A O 1
ATOM 763 N N . THR A 1 96 ? -7.329 2.784 -9.927 1.00 90.12 96 THR A N 1
ATOM 764 C CA . THR A 1 96 ? -8.681 2.236 -9.715 1.00 90.12 96 THR A CA 1
ATOM 765 C C . THR A 1 96 ? -8.947 1.859 -8.260 1.00 90.12 96 THR A C 1
ATOM 767 O O . THR A 1 96 ? -10.076 1.989 -7.796 1.00 90.12 96 THR A O 1
ATOM 770 N N . TYR A 1 97 ? -7.916 1.439 -7.529 1.00 90.38 97 TYR A N 1
ATOM 771 C CA . TYR A 1 97 ? -7.988 1.016 -6.136 1.00 90.38 97 TYR A CA 1
ATOM 772 C C . TYR A 1 97 ? -8.473 2.147 -5.226 1.00 90.38 97 TYR A C 1
ATOM 774 O O . TYR A 1 97 ? -9.427 1.940 -4.479 1.00 90.38 97 TYR A O 1
ATOM 782 N N . TYR A 1 98 ? -7.866 3.339 -5.315 1.00 88.81 98 TYR A N 1
ATOM 783 C CA . TYR A 1 98 ? -8.202 4.445 -4.409 1.00 88.81 98 TYR A CA 1
ATOM 784 C C . TYR A 1 98 ? -9.678 4.879 -4.525 1.00 88.81 98 TYR A C 1
ATOM 786 O O . TYR A 1 98 ? -10.368 4.886 -3.507 1.00 88.81 98 TYR A O 1
ATOM 794 N N . PRO A 1 99 ? -10.249 5.118 -5.726 1.00 90.50 99 PRO A N 1
ATOM 795 C CA . PRO A 1 99 ? -11.674 5.431 -5.854 1.00 90.50 99 PRO A CA 1
ATOM 796 C C . PRO A 1 99 ? -12.610 4.343 -5.313 1.00 90.50 99 PRO A C 1
ATOM 798 O O . PRO A 1 99 ? -13.615 4.663 -4.680 1.00 90.50 99 PRO A O 1
ATOM 801 N N . ILE A 1 100 ? -12.294 3.063 -5.543 1.00 92.00 100 ILE A N 1
ATOM 802 C CA . ILE A 1 100 ? -13.091 1.932 -5.035 1.00 92.00 100 ILE A CA 1
ATOM 803 C C . ILE A 1 100 ? -13.058 1.917 -3.500 1.00 92.00 100 ILE A C 1
ATOM 805 O O . ILE A 1 100 ? -14.102 1.764 -2.863 1.00 92.00 100 ILE A O 1
ATOM 809 N N . GLU A 1 101 ? -11.887 2.147 -2.903 1.00 91.62 101 GLU A N 1
ATOM 810 C CA . GLU A 1 101 ? -11.729 2.279 -1.453 1.00 91.62 101 GLU A CA 1
ATOM 811 C C . GLU A 1 101 ? -12.529 3.463 -0.893 1.00 91.62 101 GLU A C 1
ATOM 813 O O . GLU A 1 101 ? -13.157 3.338 0.159 1.00 91.62 101 GLU A O 1
ATOM 818 N N . HIS A 1 102 ? -12.596 4.583 -1.613 1.00 91.12 102 HIS A N 1
ATOM 819 C CA . HIS A 1 102 ? -13.367 5.758 -1.192 1.00 91.12 102 HIS A CA 1
ATOM 820 C C . HIS A 1 102 ? -14.870 5.517 -1.228 1.00 91.12 102 HIS A C 1
ATOM 822 O O . HIS A 1 102 ? -15.579 5.959 -0.323 1.00 91.12 102 HIS A O 1
ATOM 828 N N . ILE A 1 103 ? -15.358 4.761 -2.213 1.00 91.19 103 ILE A N 1
ATOM 829 C CA . ILE A 1 103 ? -16.759 4.331 -2.248 1.00 91.19 103 ILE A CA 1
ATOM 830 C C . ILE A 1 103 ? -17.055 3.399 -1.065 1.00 91.19 103 ILE A C 1
ATOM 832 O O . ILE A 1 103 ? -18.064 3.597 -0.387 1.00 91.19 103 ILE A O 1
ATOM 836 N N . ALA A 1 104 ? -16.168 2.440 -0.769 1.00 92.19 104 ALA A N 1
ATOM 837 C CA . ALA A 1 104 ? -16.316 1.536 0.375 1.00 92.19 104 ALA A CA 1
ATOM 838 C C . ALA A 1 104 ? -16.374 2.302 1.708 1.00 92.19 104 ALA A C 1
ATOM 840 O O . ALA A 1 104 ? -17.287 2.105 2.511 1.00 92.19 104 ALA A O 1
ATOM 841 N N . TRP A 1 105 ? -15.439 3.234 1.906 1.00 93.00 105 TRP A N 1
ATOM 842 C CA . TRP A 1 105 ? -15.367 4.079 3.095 1.00 93.00 105 TRP A CA 1
ATOM 843 C C . TRP A 1 105 ? -16.594 4.991 3.237 1.00 93.00 105 TRP A C 1
ATOM 845 O O . TRP A 1 105 ? -17.152 5.114 4.329 1.00 93.00 105 TRP A O 1
ATOM 855 N N . ALA A 1 106 ? -17.052 5.607 2.143 1.00 91.62 106 ALA A N 1
ATOM 856 C CA . ALA A 1 106 ? -18.227 6.476 2.150 1.00 91.62 106 ALA A CA 1
ATOM 857 C C . ALA A 1 106 ? -19.522 5.699 2.438 1.00 91.62 106 ALA A C 1
ATOM 859 O O . ALA A 1 106 ? -20.398 6.203 3.147 1.00 91.62 106 ALA A O 1
ATOM 860 N N . ALA A 1 107 ? -19.634 4.470 1.928 1.00 91.25 107 ALA A N 1
ATOM 861 C CA . ALA A 1 107 ? -20.731 3.559 2.238 1.00 91.25 107 ALA A CA 1
ATOM 862 C C . ALA A 1 107 ? -20.745 3.166 3.730 1.00 91.25 107 ALA A C 1
ATOM 864 O O . ALA A 1 107 ? -21.792 3.262 4.369 1.00 91.25 107 ALA A O 1
ATOM 865 N N . ASP A 1 108 ? -19.589 2.838 4.325 1.00 90.81 108 ASP A N 1
ATOM 866 C CA . ASP A 1 108 ? -19.481 2.529 5.765 1.00 90.81 108 ASP A CA 1
ATOM 867 C C . ASP A 1 108 ? -19.934 3.690 6.661 1.00 90.81 108 ASP A C 1
ATOM 869 O O . ASP A 1 108 ? -20.597 3.487 7.680 1.00 90.81 108 ASP A O 1
ATOM 873 N N . HIS A 1 109 ? -19.624 4.926 6.262 1.00 90.12 109 HIS A N 1
ATOM 874 C CA . HIS A 1 109 ? -20.004 6.133 7.000 1.00 90.12 109 HIS A CA 1
ATOM 875 C C . HIS A 1 109 ? -21.417 6.629 6.661 1.00 90.12 109 HIS A C 1
ATOM 877 O O . HIS A 1 109 ? -21.811 7.708 7.107 1.00 90.12 109 HIS A O 1
ATOM 883 N N . LYS A 1 110 ? -22.198 5.849 5.896 1.00 89.94 110 LYS A N 1
ATOM 884 C CA . LYS A 1 110 ? -23.570 6.172 5.466 1.00 89.94 110 LYS A CA 1
ATOM 885 C C . LYS A 1 110 ? -23.677 7.484 4.682 1.00 89.94 110 LYS A C 1
ATOM 887 O O . LYS A 1 110 ? -24.737 8.106 4.650 1.00 89.94 110 LYS A O 1
ATOM 892 N N . LEU A 1 111 ? -22.587 7.901 4.038 1.00 89.31 111 LEU A N 1
ATOM 893 C CA . LEU A 1 111 ? -22.587 9.022 3.095 1.00 89.31 111 LEU A CA 1
ATOM 894 C C . LEU A 1 111 ? -23.228 8.608 1.763 1.00 89.31 111 LEU A C 1
ATOM 896 O O . LEU A 1 111 ? -23.770 9.446 1.046 1.00 89.31 111 LEU A O 1
ATOM 900 N N . LEU A 1 112 ? -23.186 7.309 1.455 1.00 88.31 112 LEU A N 1
ATOM 901 C CA . LEU A 1 112 ? -23.847 6.679 0.317 1.00 88.31 112 LEU A CA 1
ATOM 902 C C . LEU A 1 112 ? -24.811 5.600 0.818 1.00 88.31 112 LEU A C 1
ATOM 904 O O . LEU A 1 112 ? -24.505 4.871 1.757 1.00 88.31 112 LEU A O 1
ATOM 908 N N . THR A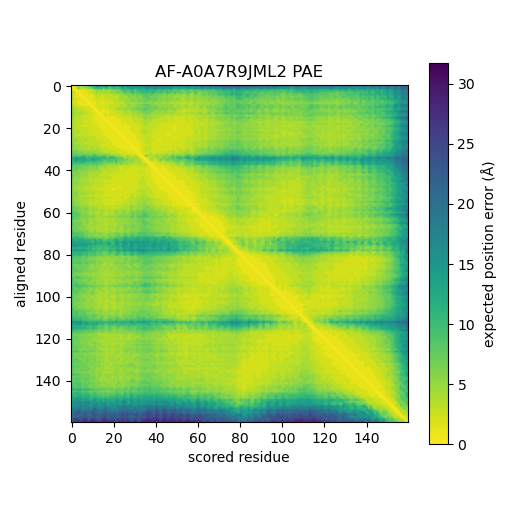 1 113 ? -25.962 5.456 0.163 1.00 87.62 113 THR A N 1
ATOM 909 C CA . THR A 1 113 ? -26.973 4.425 0.468 1.00 87.62 113 THR A CA 1
ATOM 910 C C . THR A 1 113 ? -26.6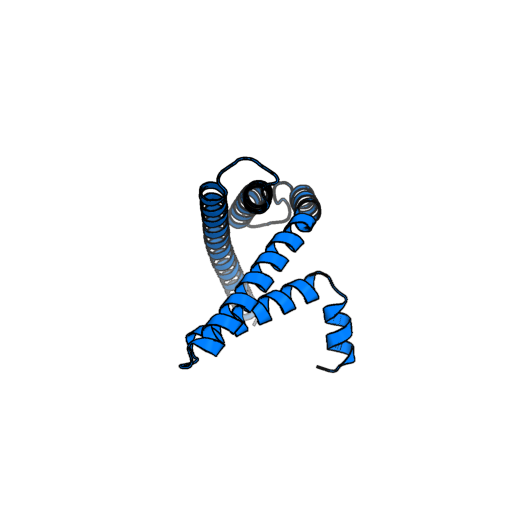42 3.081 -0.196 1.00 87.62 113 THR A C 1
ATOM 912 O O . THR A 1 113 ? -27.514 2.443 -0.783 1.00 87.62 113 THR A O 1
ATOM 915 N N . LEU A 1 114 ? -25.368 2.696 -0.195 1.00 88.94 114 LEU A N 1
ATOM 916 C CA . LEU A 1 114 ? -24.855 1.483 -0.835 1.00 88.94 114 LEU A CA 1
ATOM 917 C C . LEU A 1 114 ? -24.304 0.534 0.231 1.00 88.94 114 LEU A C 1
ATOM 919 O O . LEU A 1 114 ? -23.821 0.986 1.266 1.00 88.94 114 LEU A O 1
ATOM 923 N N . ASP A 1 115 ? -24.313 -0.768 -0.049 1.00 89.62 115 ASP A N 1
ATOM 924 C CA . ASP A 1 115 ? -23.624 -1.746 0.794 1.00 89.62 115 ASP A CA 1
ATOM 925 C C . ASP A 1 115 ? -22.110 -1.611 0.619 1.00 89.62 115 ASP A C 1
ATOM 927 O O . ASP A 1 115 ? -21.609 -1.671 -0.503 1.00 89.62 115 ASP A O 1
ATOM 931 N N . SER A 1 116 ? -21.365 -1.471 1.715 1.00 89.75 116 SER A N 1
ATOM 932 C CA . SER A 1 116 ? -19.906 -1.300 1.687 1.00 89.75 116 SER A CA 1
ATOM 933 C C . SER A 1 116 ? -19.140 -2.594 1.404 1.00 89.75 116 SER A C 1
ATOM 935 O O . SER A 1 116 ? -18.076 -2.572 0.785 1.00 89.75 116 SER A O 1
ATOM 937 N N . ASN A 1 117 ? -19.693 -3.739 1.812 1.00 91.62 117 ASN A N 1
ATOM 938 C CA . ASN A 1 117 ? -19.048 -5.049 1.729 1.00 91.62 117 ASN A CA 1
ATOM 939 C C . ASN A 1 117 ? -18.517 -5.421 0.321 1.00 91.62 117 ASN A C 1
ATOM 941 O O . ASN A 1 117 ? -17.336 -5.758 0.210 1.00 91.62 117 ASN A O 1
ATOM 945 N N . PRO A 1 118 ? -19.297 -5.325 -0.780 1.00 93.38 118 PRO A N 1
ATOM 946 C CA . PRO A 1 118 ? -18.777 -5.642 -2.116 1.00 93.38 118 PRO A CA 1
ATOM 947 C C . PRO A 1 118 ? -17.611 -4.736 -2.541 1.00 93.38 118 PRO A C 1
ATOM 949 O O . PRO A 1 118 ? -16.683 -5.205 -3.202 1.00 93.38 118 PRO A O 1
ATOM 952 N N . TRP A 1 119 ? -17.616 -3.464 -2.131 1.00 92.56 119 TRP A N 1
ATOM 953 C CA . TRP A 1 119 ? -16.536 -2.525 -2.436 1.00 92.56 119 TRP A CA 1
ATOM 954 C C . TRP A 1 119 ? -15.267 -2.861 -1.656 1.00 92.56 119 TRP A C 1
ATOM 956 O O . TRP A 1 119 ? -14.191 -2.884 -2.242 1.00 92.56 119 TRP A O 1
ATOM 966 N N . TRP A 1 120 ? -15.378 -3.235 -0.378 1.00 92.06 120 TRP A N 1
ATOM 967 C CA . TRP A 1 120 ? -14.236 -3.719 0.405 1.00 92.06 120 TRP A CA 1
ATOM 968 C C . TRP A 1 120 ? -13.608 -4.991 -0.168 1.00 92.06 120 TRP A C 1
ATOM 970 O O . TRP A 1 120 ? -12.380 -5.131 -0.180 1.00 92.06 120 TRP A O 1
ATOM 980 N N . VAL A 1 121 ? -14.432 -5.906 -0.682 1.00 93.31 121 VAL A N 1
ATOM 981 C CA . VAL A 1 121 ? -13.951 -7.104 -1.381 1.00 93.31 121 VAL A CA 1
ATOM 982 C C . VAL A 1 121 ? -13.204 -6.716 -2.660 1.00 93.31 121 VAL A C 1
ATOM 984 O O . VAL A 1 121 ? -12.108 -7.227 -2.895 1.00 93.31 121 VAL A O 1
ATOM 987 N N . ALA A 1 122 ? -13.737 -5.786 -3.456 1.00 93.38 122 ALA A N 1
ATOM 988 C CA . ALA A 1 122 ? -13.066 -5.285 -4.656 1.00 93.38 122 ALA A CA 1
ATOM 989 C C . ALA A 1 122 ? -11.718 -4.615 -4.330 1.00 93.38 122 ALA A C 1
ATOM 991 O O . ALA A 1 122 ? -10.700 -4.963 -4.930 1.00 93.38 122 ALA A O 1
ATOM 992 N N . THR A 1 123 ? -11.681 -3.740 -3.319 1.00 91.88 123 THR A N 1
ATOM 993 C CA . THR A 1 123 ? -10.455 -3.111 -2.799 1.00 91.88 123 THR A CA 1
ATOM 994 C C . THR A 1 123 ? -9.422 -4.160 -2.386 1.00 91.88 123 THR A C 1
ATOM 996 O O . THR A 1 123 ? -8.248 -4.060 -2.747 1.00 91.88 123 THR A O 1
ATOM 999 N N . SER A 1 124 ? -9.859 -5.216 -1.694 1.00 92.44 124 SER A N 1
ATOM 1000 C CA . SER A 1 124 ? -8.988 -6.319 -1.272 1.00 92.44 124 SER A CA 1
ATOM 1001 C C . SER A 1 124 ? -8.389 -7.069 -2.464 1.00 92.44 124 SER A C 1
ATOM 1003 O O . SER A 1 124 ? -7.196 -7.368 -2.460 1.00 92.44 124 SER A O 1
ATOM 1005 N N . TRP A 1 125 ? -9.175 -7.335 -3.511 1.00 94.75 125 TRP A N 1
ATOM 1006 C CA . TRP A 1 125 ? -8.673 -7.960 -4.738 1.00 94.75 125 TRP A CA 1
ATOM 1007 C C . TRP A 1 125 ? -7.669 -7.077 -5.474 1.00 94.75 125 TRP A C 1
ATOM 1009 O O . TRP A 1 125 ? -6.599 -7.565 -5.836 1.00 94.75 125 TRP A O 1
ATOM 1019 N N . CYS A 1 126 ? -7.968 -5.787 -5.651 1.00 92.06 126 CYS A N 1
ATOM 1020 C CA . CYS A 1 126 ? -7.033 -4.834 -6.249 1.00 92.06 126 CYS A CA 1
ATOM 1021 C C . CYS A 1 126 ? -5.701 -4.815 -5.486 1.00 92.06 126 CYS A C 1
ATOM 1023 O O . CYS A 1 126 ? -4.640 -4.956 -6.092 1.00 92.06 126 CYS A O 1
ATOM 1025 N N . TRP A 1 127 ? -5.756 -4.750 -4.153 1.00 91.12 127 TRP A N 1
ATOM 1026 C CA . TRP A 1 127 ? -4.569 -4.800 -3.302 1.00 91.12 127 TRP A CA 1
ATOM 1027 C C . TRP A 1 127 ? -3.763 -6.095 -3.479 1.00 91.12 127 TRP A C 1
ATOM 1029 O O . TRP A 1 127 ? -2.543 -6.048 -3.653 1.00 91.12 127 TRP A O 1
ATOM 1039 N N . VAL A 1 128 ? -4.430 -7.255 -3.488 1.00 94.75 128 VAL A N 1
ATOM 1040 C CA . VAL A 1 128 ? -3.778 -8.556 -3.705 1.00 94.75 128 VAL A CA 1
ATOM 1041 C C . VAL A 1 128 ? -3.094 -8.607 -5.073 1.00 94.75 128 VAL A C 1
ATOM 1043 O O . VAL A 1 128 ? -1.943 -9.037 -5.164 1.00 94.75 128 VAL A O 1
ATOM 1046 N N . ILE A 1 129 ? -3.750 -8.137 -6.135 1.00 93.81 129 ILE A N 1
ATOM 1047 C CA . ILE A 1 129 ? -3.163 -8.109 -7.482 1.00 93.81 129 ILE A CA 1
ATOM 1048 C C . ILE A 1 129 ? -1.928 -7.197 -7.510 1.00 93.81 129 ILE A C 1
ATOM 1050 O O . ILE A 1 129 ? -0.877 -7.625 -7.999 1.00 93.81 129 ILE A O 1
ATOM 1054 N N . SER A 1 130 ? -2.005 -5.990 -6.934 1.00 91.00 130 SER A N 1
ATOM 1055 C CA . SER A 1 130 ? -0.854 -5.078 -6.827 1.00 91.00 130 SER A CA 1
ATOM 1056 C C . SER A 1 130 ? 0.322 -5.719 -6.081 1.00 91.00 130 SER A C 1
ATOM 1058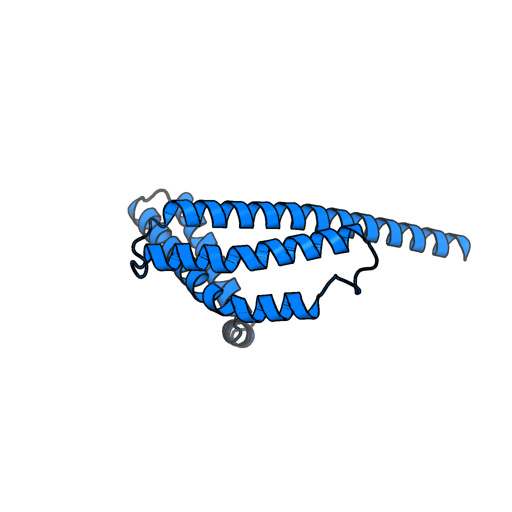 O O . SER A 1 130 ? 1.472 -5.569 -6.503 1.00 91.00 130 SER A O 1
ATOM 1060 N N . LEU A 1 131 ? 0.064 -6.500 -5.024 1.00 92.88 131 LEU A N 1
ATOM 1061 C CA . LEU A 1 131 ? 1.108 -7.248 -4.314 1.00 92.88 131 LEU A CA 1
ATOM 1062 C C . LEU A 1 131 ? 1.780 -8.308 -5.191 1.00 92.88 131 LEU A C 1
ATOM 1064 O O . LEU A 1 131 ? 3.010 -8.388 -5.205 1.00 92.88 131 LEU A O 1
ATOM 1068 N N . TYR A 1 132 ? 1.006 -9.107 -5.929 1.00 94.88 132 TYR A N 1
ATOM 1069 C CA . TYR A 1 132 ? 1.567 -10.131 -6.816 1.00 94.88 132 TYR A CA 1
ATOM 1070 C C . TYR A 1 132 ? 2.401 -9.512 -7.942 1.00 94.88 132 TYR A C 1
ATOM 1072 O O . TYR A 1 132 ? 3.517 -9.968 -8.200 1.00 94.88 132 TYR A O 1
ATOM 1080 N N . LEU A 1 133 ? 1.915 -8.441 -8.573 1.00 93.00 133 LEU A N 1
ATOM 1081 C CA . LEU A 1 133 ? 2.679 -7.709 -9.589 1.00 93.00 133 LEU A CA 1
ATOM 1082 C C . LEU A 1 133 ? 3.965 -7.116 -9.008 1.00 93.00 133 LEU A C 1
ATOM 1084 O O . LEU A 1 133 ? 5.032 -7.232 -9.617 1.00 93.00 133 LEU A O 1
ATOM 1088 N N . GLY A 1 134 ? 3.881 -6.543 -7.805 1.00 93.62 134 GLY A N 1
ATOM 1089 C CA . GLY A 1 134 ? 5.033 -6.044 -7.065 1.00 93.62 134 GLY A CA 1
ATOM 1090 C C . GLY A 1 134 ? 6.065 -7.139 -6.803 1.00 93.62 134 GLY A C 1
ATOM 1091 O O . GLY A 1 134 ? 7.247 -6.942 -7.076 1.00 93.62 134 GLY A O 1
ATOM 1092 N N . LEU A 1 135 ? 5.632 -8.316 -6.347 1.00 94.94 135 LEU A N 1
ATOM 1093 C CA . LEU A 1 135 ? 6.513 -9.459 -6.109 1.00 94.94 135 LEU A CA 1
ATOM 1094 C C . LEU A 1 135 ? 7.237 -9.893 -7.390 1.00 94.94 135 LEU A C 1
ATOM 1096 O O . LEU A 1 135 ? 8.460 -10.032 -7.381 1.00 94.94 135 LEU A O 1
ATOM 1100 N N . ILE A 1 136 ? 6.506 -10.048 -8.498 1.00 95.12 136 ILE A N 1
ATOM 1101 C CA . ILE A 1 136 ? 7.087 -10.409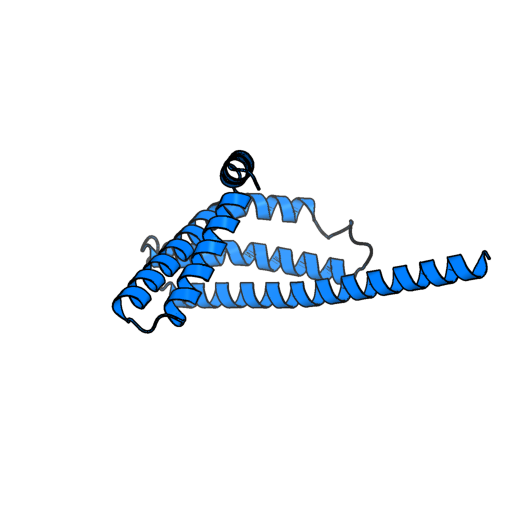 -9.801 1.00 95.12 136 ILE A CA 1
ATOM 1102 C C . ILE A 1 136 ? 8.125 -9.365 -10.225 1.00 95.12 136 ILE A C 1
ATOM 1104 O O . ILE A 1 136 ? 9.225 -9.726 -10.655 1.00 95.12 136 ILE A O 1
ATOM 1108 N N . LYS A 1 137 ? 7.810 -8.075 -10.057 1.00 93.81 137 LYS A N 1
ATOM 1109 C CA . LYS A 1 137 ? 8.735 -6.977 -10.347 1.00 93.81 137 LYS A CA 1
ATOM 1110 C C . LYS A 1 137 ? 10.012 -7.097 -9.522 1.00 93.81 137 LYS A C 1
ATOM 1112 O O . LYS A 1 137 ? 11.095 -7.084 -10.097 1.00 93.81 137 LYS A O 1
ATOM 1117 N N . TYR A 1 138 ? 9.904 -7.256 -8.203 1.00 93.56 138 TYR A N 1
ATOM 1118 C CA . TYR A 1 138 ? 11.076 -7.363 -7.333 1.00 93.56 138 TYR A CA 1
ATOM 1119 C C . TYR A 1 138 ? 11.947 -8.568 -7.689 1.00 93.56 138 TYR A C 1
ATOM 1121 O O . TYR A 1 138 ? 13.164 -8.426 -7.790 1.00 93.56 138 TYR A O 1
ATOM 1129 N N . VAL A 1 139 ? 11.345 -9.730 -7.957 1.00 95.56 139 VAL A N 1
ATOM 1130 C CA . VAL A 1 139 ? 12.081 -10.924 -8.402 1.00 95.56 139 VAL A CA 1
ATOM 1131 C C . VAL A 1 139 ? 12.804 -10.660 -9.726 1.00 95.56 139 VAL A C 1
ATOM 1133 O O . VAL A 1 139 ? 13.982 -10.995 -9.865 1.00 95.56 139 VAL A O 1
ATOM 1136 N N . ARG A 1 140 ? 12.142 -10.009 -10.691 1.00 93.38 140 ARG A N 1
ATOM 1137 C CA . ARG A 1 140 ? 12.747 -9.650 -11.981 1.00 93.38 140 ARG A CA 1
ATOM 1138 C C . ARG A 1 140 ? 13.918 -8.684 -11.809 1.00 93.38 140 ARG A C 1
ATOM 1140 O O . ARG A 1 140 ? 14.981 -8.927 -12.377 1.00 93.38 140 ARG A O 1
ATOM 1147 N N . THR A 1 141 ? 13.751 -7.632 -11.013 1.00 92.44 141 THR A N 1
ATOM 1148 C CA . THR A 1 141 ? 14.811 -6.662 -10.717 1.00 92.44 141 THR A CA 1
ATOM 1149 C C . THR A 1 141 ? 16.002 -7.336 -10.041 1.00 92.44 141 THR A C 1
ATOM 1151 O O . THR A 1 141 ? 17.138 -7.106 -10.448 1.00 92.44 141 THR A O 1
ATOM 1154 N N . LEU A 1 142 ? 15.770 -8.227 -9.072 1.00 93.88 142 LEU A N 1
ATOM 1155 C CA . LEU A 1 142 ? 16.839 -8.995 -8.427 1.00 93.88 142 LEU A CA 1
ATOM 1156 C C . LEU A 1 142 ? 17.598 -9.877 -9.425 1.00 93.88 142 LEU A C 1
ATOM 1158 O O . LEU A 1 142 ? 18.826 -9.898 -9.402 1.00 93.88 142 LEU A O 1
ATOM 1162 N N . ALA A 1 143 ? 16.896 -10.553 -10.338 1.00 92.75 143 ALA A N 1
ATOM 1163 C CA . ALA A 1 143 ? 17.531 -11.369 -11.371 1.00 92.75 143 ALA A CA 1
ATOM 1164 C C . ALA A 1 143 ? 18.399 -10.532 -12.331 1.00 92.75 143 ALA A C 1
ATOM 1166 O O . ALA A 1 143 ? 19.480 -10.969 -12.726 1.00 92.75 143 ALA A O 1
ATOM 1167 N N . ILE A 1 144 ? 17.957 -9.323 -12.694 1.00 91.44 144 ILE A N 1
ATOM 1168 C CA . ILE A 1 144 ? 18.740 -8.390 -13.522 1.00 91.44 144 ILE A CA 1
ATOM 1169 C C . ILE A 1 144 ? 19.993 -7.933 -12.768 1.00 91.44 144 ILE A C 1
ATOM 1171 O O . ILE A 1 144 ? 21.098 -8.027 -13.302 1.00 91.44 144 ILE A O 1
ATOM 1175 N N . LEU A 1 145 ? 19.846 -7.524 -11.505 1.00 91.75 145 LEU A N 1
ATOM 1176 C CA . LEU A 1 145 ? 20.968 -7.099 -10.662 1.00 91.75 145 LEU A CA 1
ATOM 1177 C C . LEU A 1 145 ? 22.008 -8.213 -10.478 1.00 91.75 145 LEU A C 1
ATOM 1179 O O . L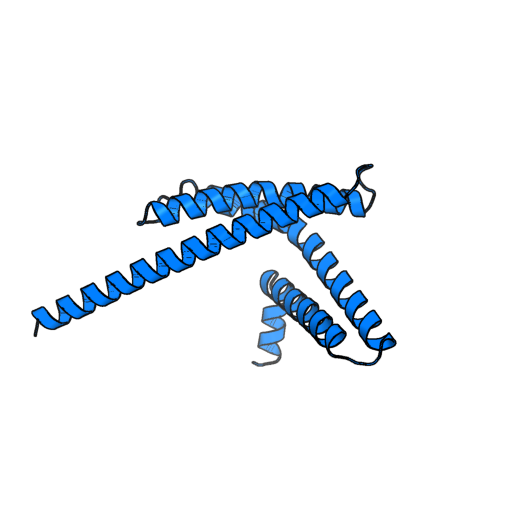EU A 1 145 ? 23.209 -7.954 -10.536 1.00 91.75 145 LEU A O 1
ATOM 1183 N N . GLN A 1 146 ? 21.566 -9.461 -10.307 1.00 92.44 146 GLN A N 1
ATOM 1184 C CA . GLN A 1 146 ? 22.461 -10.618 -10.231 1.00 92.44 146 GLN A CA 1
ATOM 1185 C C . GLN A 1 146 ? 23.241 -10.827 -11.531 1.00 92.44 146 GLN A C 1
ATOM 1187 O O . GLN A 1 146 ? 24.450 -11.043 -11.478 1.00 92.44 146 GLN A O 1
ATOM 1192 N N . ARG A 1 147 ? 22.588 -10.700 -12.694 1.00 89.62 147 ARG A N 1
ATOM 1193 C CA . ARG A 1 147 ? 23.265 -10.795 -13.999 1.00 89.62 147 ARG A CA 1
ATOM 1194 C C . ARG A 1 147 ? 24.308 -9.697 -14.180 1.00 89.62 147 ARG A C 1
ATOM 1196 O O . ARG A 1 147 ? 25.424 -9.998 -14.586 1.00 89.62 147 ARG A O 1
ATOM 1203 N N . HIS A 1 148 ? 23.980 -8.455 -13.823 1.00 89.00 148 HIS A N 1
ATOM 1204 C CA . HIS A 1 148 ? 24.924 -7.335 -13.903 1.00 89.00 148 HIS A CA 1
ATOM 1205 C C . HIS A 1 148 ? 26.141 -7.568 -13.000 1.00 89.00 148 HIS A C 1
ATOM 1207 O O . HIS A 1 148 ? 27.273 -7.373 -13.435 1.00 89.00 148 HIS A O 1
ATOM 1213 N N . LYS A 1 149 ? 25.924 -8.063 -11.772 1.00 90.69 149 LYS A N 1
ATOM 1214 C CA . LYS A 1 149 ? 27.013 -8.441 -10.861 1.00 90.69 149 LYS A CA 1
ATOM 1215 C C . LYS A 1 149 ? 27.912 -9.529 -11.459 1.00 90.69 149 LYS A C 1
ATOM 1217 O O . LYS A 1 149 ? 29.130 -9.415 -11.375 1.00 90.69 149 LYS A O 1
ATOM 1222 N N . SER A 1 150 ? 27.336 -10.562 -12.075 1.00 86.88 150 SER A N 1
ATOM 1223 C CA . SER A 1 150 ? 28.112 -11.614 -12.742 1.00 86.88 150 SER A CA 1
ATOM 1224 C C . SER A 1 150 ? 28.935 -11.077 -13.914 1.00 86.88 150 SER A C 1
ATOM 1226 O O . SER A 1 150 ? 30.099 -11.437 -14.031 1.00 86.88 150 SER A O 1
ATOM 1228 N N . CYS A 1 151 ? 28.377 -10.188 -14.743 1.00 82.31 151 CYS A N 1
ATOM 1229 C CA . CYS A 1 151 ? 29.114 -9.569 -15.849 1.00 82.31 151 CYS A CA 1
ATOM 1230 C C . CYS A 1 151 ? 30.291 -8.715 -15.361 1.00 82.31 151 CYS A C 1
ATOM 1232 O O . CYS A 1 151 ? 31.380 -8.824 -15.914 1.00 82.31 151 CYS A O 1
ATOM 1234 N N . LEU A 1 152 ? 30.100 -7.914 -14.307 1.00 86.00 152 LEU A N 1
ATOM 1235 C CA . LEU A 1 152 ? 31.179 -7.110 -13.720 1.00 86.00 152 LEU A CA 1
ATOM 1236 C C . LEU A 1 152 ? 32.316 -7.986 -13.178 1.00 86.00 152 LEU A C 1
ATOM 1238 O O . LEU A 1 152 ? 33.481 -7.678 -13.403 1.00 86.00 152 LEU A O 1
ATOM 1242 N N . ASN A 1 153 ? 31.984 -9.105 -12.529 1.00 80.69 153 ASN A N 1
ATOM 1243 C CA . ASN A 1 153 ? 32.985 -10.039 -12.012 1.00 80.69 153 ASN A CA 1
ATOM 1244 C C . ASN A 1 153 ? 33.783 -10.746 -13.122 1.00 80.69 153 ASN A C 1
ATOM 1246 O O . ASN A 1 153 ? 34.947 -11.066 -12.911 1.00 80.69 153 ASN A O 1
ATOM 1250 N N . VAL A 1 154 ? 33.169 -11.020 -14.280 1.00 79.88 154 VAL A N 1
ATOM 1251 C CA . VAL A 1 154 ? 33.872 -11.615 -15.432 1.00 79.88 154 VAL A CA 1
ATOM 1252 C C . VAL A 1 154 ? 34.828 -10.600 -16.059 1.00 79.88 154 VAL A C 1
ATOM 1254 O O . VAL A 1 154 ? 35.986 -10.926 -16.285 1.00 79.88 154 VAL A O 1
ATOM 1257 N N . VAL A 1 155 ? 34.383 -9.355 -16.262 1.00 74.25 155 VAL A N 1
ATOM 1258 C CA . VAL A 1 155 ? 35.222 -8.287 -16.835 1.00 74.25 155 VAL A CA 1
ATOM 1259 C C . VAL A 1 155 ? 36.444 -7.986 -15.958 1.00 74.25 155 VAL A C 1
ATOM 1261 O O . VAL A 1 155 ? 37.536 -7.813 -16.485 1.00 74.25 155 VAL A O 1
ATOM 1264 N N . ASP A 1 156 ? 36.293 -7.972 -14.631 1.00 68.62 156 ASP A N 1
ATOM 1265 C CA . ASP A 1 156 ? 37.422 -7.783 -13.703 1.00 68.62 156 ASP A CA 1
ATOM 1266 C C . ASP A 1 156 ? 38.428 -8.953 -13.749 1.00 68.62 156 ASP A C 1
ATOM 1268 O O . ASP A 1 156 ? 39.616 -8.776 -13.486 1.00 68.62 156 ASP A O 1
ATOM 1272 N N . CYS A 1 157 ? 37.970 -10.151 -14.132 1.00 61.00 157 CYS A N 1
ATOM 1273 C CA . CYS A 1 157 ? 38.817 -11.332 -14.285 1.00 61.00 157 CYS A CA 1
ATOM 1274 C C . CYS A 1 157 ? 39.566 -11.368 -15.628 1.00 61.00 157 CYS A C 1
ATOM 1276 O O . CYS A 1 157 ? 40.656 -11.925 -15.674 1.00 61.00 157 CYS A O 1
ATOM 1278 N N . ASP A 1 158 ? 39.012 -10.774 -16.692 1.00 63.31 158 ASP A N 1
ATOM 1279 C CA . ASP A 1 158 ? 39.651 -10.697 -18.020 1.00 63.31 158 ASP A CA 1
ATOM 1280 C C . ASP A 1 158 ? 40.694 -9.565 -18.128 1.00 63.31 158 ASP A C 1
ATOM 1282 O O . ASP A 1 158 ? 41.533 -9.576 -19.028 1.00 63.31 158 ASP A O 1
ATOM 1286 N N . ILE A 1 159 ? 40.650 -8.568 -17.235 1.00 62.41 159 ILE A N 1
ATOM 1287 C CA . ILE A 1 159 ? 41.592 -7.430 -17.216 1.00 62.41 159 ILE A CA 1
ATOM 1288 C C . ILE A 1 159 ? 42.864 -7.743 -16.398 1.00 62.41 159 ILE A C 1
ATOM 1290 O O . ILE A 1 159 ? 43.850 -7.006 -16.487 1.00 62.41 159 ILE A O 1
ATOM 1294 N N . ARG A 1 160 ? 42.865 -8.826 -15.612 1.00 50.25 160 ARG A N 1
ATOM 1295 C CA . ARG A 1 160 ? 43.963 -9.212 -14.715 1.00 50.25 160 ARG A CA 1
ATOM 1296 C C . ARG A 1 160 ? 44.851 -10.303 -15.301 1.00 50.25 160 ARG A C 1
ATOM 1298 O O . ARG A 1 160 ? 46.080 -10.194 -15.090 1.00 50.25 160 ARG A O 1
#

Radius of gyration: 21.13 Å; Cα contacts (8 Å, |Δi|>4): 107; chains: 1; bounding box: 71×31×50 Å

Secondary structure (DSSP, 8-state):
--HHHHHHHHTSHHHHHHHHHHHHHHHHHHHHH-S-HHHHHHHHHHHHHHHHHHHHHHTTSHHHHHHHHHHHTTTTT-SSHHHHHHHHHHHHHHHHHHHHHHHHHHHHTTSSSS-SHHHHHHHHHHHHHHHHHHHHHHHHHHHHHHHHHHHHHHHHHH--

Foldseek 3Di:
DDPVVLVVLCVDLVSVLVVLVVLLVVLQVVLVVDPDVVSSVVSPVSSVVSVLVNLVSLLVCLVVLVVVCVVCPQNPVDPDPLLSVLVNVLSVLVNVLNVLSVVLSCVVVVVDPDHSVVSVVVSVVSVVVSVVSVVVSVVVVVVVVVVVVVVVVVVVVVVD

pLDDT: mean 90.04, std 6.36, range [50.25, 95.56]

Mean predicted aligned error: 6.37 Å